Protein AF-A0A7J7CTV0-F1 (afdb_monomer)

Foldseek 3Di:
DDDPFKEFAKEWEDEPPDPDIDIWTFWDDQFFGPGIDDPDDDDDPDDFRPDDLQGMDTDPCCVVPCVLVVDDPPPPPDDPPVSVSVSVVCRVCVRVYTYPPRGTSPDHPYYHYHYPPPPDPPPPPPDDDDDDDD

Structure (mmCIF, N/CA/C/O backbone):
data_AF-A0A7J7CTV0-F1
#
_entry.id   AF-A0A7J7CTV0-F1
#
loop_
_atom_site.group_PDB
_atom_site.id
_atom_site.type_symbol
_atom_site.label_atom_id
_atom_site.label_alt_id
_atom_site.label_comp_id
_atom_site.label_asym_id
_atom_site.label_entity_id
_atom_site.label_seq_id
_atom_site.pdbx_PDB_ins_code
_atom_site.Cartn_x
_atom_site.Cartn_y
_atom_site.Cartn_z
_atom_site.occupancy
_atom_site.B_iso_or_equiv
_atom_site.auth_seq_id
_atom_site.auth_comp_id
_atom_site.auth_asym_id
_atom_site.auth_atom_id
_atom_site.pdbx_PDB_model_num
ATOM 1 N N . MET A 1 1 ? 8.125 -10.598 2.040 1.00 48.41 1 MET A N 1
ATOM 2 C CA . MET A 1 1 ? 8.805 -9.622 1.158 1.00 48.41 1 MET A CA 1
ATOM 3 C C . MET A 1 1 ? 7.735 -9.015 0.253 1.00 48.41 1 MET A C 1
ATOM 5 O O . MET A 1 1 ? 7.165 -9.754 -0.537 1.00 48.41 1 MET A O 1
ATOM 9 N N . CYS A 1 2 ? 7.337 -7.751 0.451 1.00 67.44 2 CYS A N 1
ATOM 10 C CA . CYS A 1 2 ? 6.334 -7.122 -0.426 1.00 67.44 2 CYS A CA 1
ATOM 11 C C . CYS A 1 2 ? 6.913 -6.967 -1.837 1.00 67.44 2 CYS A C 1
ATOM 13 O O . CYS A 1 2 ? 8.072 -6.604 -2.002 1.00 67.44 2 CYS A O 1
ATOM 15 N N . CYS A 1 3 ? 6.061 -7.269 -2.811 1.00 65.44 3 CYS A N 1
ATOM 16 C CA . CYS A 1 3 ? 5.861 -6.543 -4.059 1.00 65.44 3 CYS A CA 1
ATOM 17 C C . CYS A 1 3 ? 7.112 -6.279 -4.911 1.00 65.44 3 CYS A C 1
ATOM 19 O O . CYS A 1 3 ? 7.788 -5.268 -4.770 1.00 65.44 3 CYS A O 1
ATOM 21 N N . ARG A 1 4 ? 7.346 -7.156 -5.901 1.00 74.94 4 ARG A N 1
ATOM 22 C CA . ARG A 1 4 ? 8.323 -6.928 -6.987 1.00 74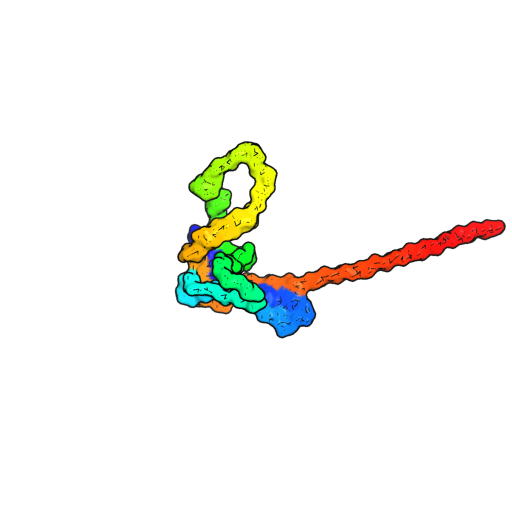.94 4 ARG A CA 1
ATOM 23 C C . ARG A 1 4 ? 8.038 -5.646 -7.800 1.00 74.94 4 ARG A C 1
ATOM 25 O O . ARG A 1 4 ? 8.943 -5.157 -8.466 1.00 74.94 4 ARG A O 1
ATOM 32 N N . GLY A 1 5 ? 6.814 -5.115 -7.717 1.00 84.69 5 GLY A N 1
ATOM 33 C CA . GLY A 1 5 ? 6.355 -3.855 -8.314 1.00 84.69 5 GLY A CA 1
ATOM 34 C C . GLY A 1 5 ? 5.564 -3.026 -7.299 1.00 84.69 5 GLY A C 1
ATOM 35 O O . GLY A 1 5 ? 6.127 -2.607 -6.292 1.00 84.69 5 GLY A O 1
ATOM 36 N N . PHE A 1 6 ? 4.263 -2.827 -7.526 1.00 89.69 6 PHE A N 1
ATOM 37 C CA . PHE A 1 6 ? 3.387 -2.099 -6.602 1.00 89.69 6 PHE A CA 1
ATOM 38 C C . PHE A 1 6 ? 2.526 -3.033 -5.741 1.00 89.69 6 PHE A C 1
ATOM 40 O O . PHE A 1 6 ? 1.996 -4.039 -6.214 1.00 89.69 6 PHE A O 1
ATOM 47 N N . GLY A 1 7 ? 2.359 -2.669 -4.472 1.00 91.94 7 GLY A N 1
ATOM 48 C CA . GLY A 1 7 ? 1.422 -3.291 -3.541 1.00 91.94 7 GLY A CA 1
ATOM 49 C C . GLY A 1 7 ? 0.460 -2.268 -2.960 1.00 91.94 7 GLY A C 1
ATOM 50 O O . GLY A 1 7 ? 0.821 -1.106 -2.806 1.00 91.94 7 GLY A O 1
ATOM 51 N N . THR A 1 8 ? -0.749 -2.687 -2.606 1.00 92.38 8 THR A N 1
ATOM 52 C CA . THR A 1 8 ? -1.777 -1.820 -2.020 1.00 92.38 8 THR A CA 1
ATOM 53 C C . THR A 1 8 ? -2.495 -2.505 -0.865 1.00 92.38 8 THR A C 1
ATOM 55 O O . THR A 1 8 ? -2.592 -3.729 -0.819 1.00 92.38 8 THR A O 1
ATOM 58 N N . TRP A 1 9 ? -2.969 -1.711 0.091 1.00 93.50 9 TRP A N 1
ATOM 59 C CA . TRP A 1 9 ? -3.628 -2.183 1.305 1.00 93.50 9 TRP A CA 1
ATOM 60 C C . TRP A 1 9 ? -4.762 -1.242 1.723 1.00 93.50 9 TRP A C 1
ATOM 62 O O . TRP A 1 9 ? -4.749 -0.051 1.381 1.00 93.50 9 TRP A O 1
ATOM 72 N N . PRO A 1 10 ? -5.732 -1.732 2.512 1.00 92.31 10 PRO A N 1
ATOM 73 C CA . PRO A 1 10 ? -6.726 -0.872 3.125 1.00 92.31 10 PRO A CA 1
ATOM 74 C C . PRO A 1 10 ? -6.124 0.103 4.139 1.00 92.31 10 PRO A C 1
ATOM 76 O O . PRO A 1 10 ? -5.265 -0.232 4.958 1.00 92.31 10 PRO A O 1
ATOM 79 N N . THR A 1 11 ? -6.650 1.322 4.118 1.00 91.88 11 THR A N 1
ATOM 80 C CA . THR A 1 11 ? -6.332 2.401 5.050 1.00 91.88 11 THR A CA 1
ATOM 81 C C . THR A 1 11 ? -7.567 2.767 5.859 1.00 91.88 11 THR A C 1
ATOM 83 O O . THR A 1 11 ? -8.671 2.874 5.317 1.00 91.88 11 THR A O 1
ATOM 86 N N . ALA A 1 12 ? -7.383 2.981 7.158 1.00 91.06 12 ALA A N 1
ATOM 87 C CA . ALA A 1 12 ? -8.435 3.465 8.041 1.00 91.06 12 ALA A CA 1
ATOM 88 C C . ALA A 1 12 ? -8.223 4.951 8.332 1.00 91.06 12 ALA A C 1
ATOM 90 O O . ALA A 1 12 ? -7.124 5.371 8.688 1.00 91.06 12 ALA A O 1
ATOM 91 N N . LEU A 1 13 ? -9.274 5.752 8.193 1.00 88.94 13 LEU A N 1
ATOM 92 C CA . LEU A 1 13 ? -9.296 7.161 8.559 1.00 88.94 13 LEU A CA 1
ATOM 93 C C . LEU A 1 13 ? -10.148 7.346 9.813 1.00 88.94 13 LEU A C 1
ATOM 95 O O . LEU A 1 13 ? -11.335 7.011 9.826 1.00 88.94 13 LEU A O 1
ATOM 99 N N . VAL A 1 14 ? -9.536 7.928 10.837 1.00 88.88 14 VAL A N 1
ATOM 100 C CA . VAL A 1 14 ? -10.159 8.282 12.112 1.00 88.88 14 VAL A CA 1
ATOM 101 C C . VAL A 1 14 ? -10.103 9.797 12.259 1.00 88.88 14 VAL A C 1
ATOM 103 O O . VAL A 1 14 ? -9.088 10.419 11.952 1.00 88.88 14 VAL A O 1
ATOM 106 N N . SER A 1 15 ? -11.188 10.418 12.712 1.00 84.31 15 SER A N 1
ATOM 107 C CA . SER A 1 15 ? -11.209 11.852 13.020 1.00 84.31 15 SER A CA 1
ATOM 108 C C . SER A 1 15 ? -11.465 12.050 14.502 1.00 84.31 15 SER A C 1
ATOM 110 O O . SER A 1 15 ? -12.427 11.494 15.035 1.00 84.31 15 SER A O 1
ATOM 112 N N . ALA A 1 16 ? -10.650 12.878 15.155 1.00 72.19 16 ALA A N 1
ATOM 113 C CA . ALA A 1 16 ? -10.967 13.325 16.503 1.00 72.19 16 ALA A CA 1
ATOM 114 C C . ALA A 1 16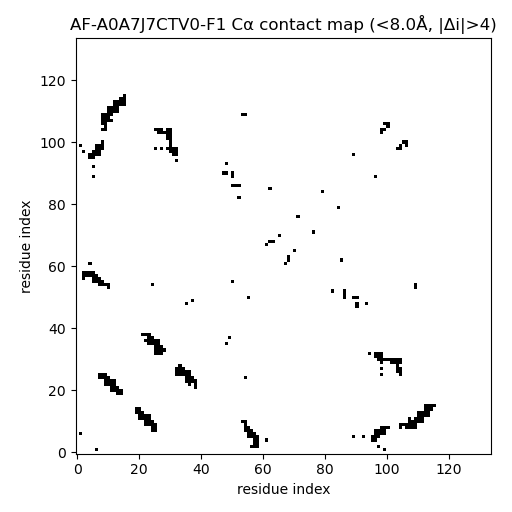 ? -12.342 14.017 16.477 1.00 72.19 16 ALA A C 1
ATOM 116 O O . ALA A 1 16 ? -12.674 14.723 15.523 1.00 72.19 16 ALA A O 1
ATOM 117 N N . ASN A 1 17 ? -13.167 13.748 17.486 1.00 73.81 17 ASN A N 1
ATOM 118 C CA . ASN A 1 17 ? -14.562 14.199 17.622 1.00 73.81 17 ASN A CA 1
ATOM 119 C C . ASN A 1 17 ? -15.611 13.421 16.810 1.00 73.81 17 ASN A C 1
ATOM 121 O O . ASN A 1 17 ? -16.804 13.655 16.990 1.00 73.81 17 ASN A O 1
ATOM 125 N N . LYS A 1 18 ? -15.221 12.462 15.960 1.00 72.75 18 LYS A N 1
ATOM 126 C CA . LYS A 1 18 ? -16.174 11.574 15.276 1.00 72.75 18 LYS A CA 1
ATOM 127 C C . LYS A 1 18 ? -15.993 10.145 15.785 1.00 72.75 18 LYS A C 1
ATOM 129 O O . LYS A 1 18 ? -14.940 9.552 15.592 1.00 72.75 18 LYS A O 1
ATOM 134 N N . LYS A 1 19 ? -17.040 9.544 16.366 1.00 79.50 19 LYS A N 1
ATOM 135 C CA . LYS A 1 19 ? -17.091 8.100 16.692 1.00 79.50 19 LYS A CA 1
ATOM 136 C C . LYS A 1 19 ? -17.284 7.250 15.421 1.00 79.50 19 LYS A C 1
ATOM 138 O O . LYS A 1 19 ? -18.192 6.431 15.342 1.00 79.50 19 LYS A O 1
ATOM 143 N N . LYS A 1 20 ? -16.496 7.517 14.375 1.00 83.94 20 LYS A N 1
ATOM 144 C CA . LYS A 1 20 ? -16.625 6.904 13.049 1.00 83.94 20 LYS A CA 1
ATOM 145 C C . LYS A 1 20 ? -15.247 6.627 12.463 1.00 83.94 20 LYS A C 1
ATOM 147 O O . LYS A 1 20 ? -14.418 7.530 12.385 1.00 83.94 20 LYS A O 1
ATOM 152 N N . VAL A 1 21 ? -15.061 5.403 11.978 1.00 86.81 21 VAL A N 1
ATOM 153 C CA . VAL A 1 21 ? -13.907 4.993 11.173 1.00 86.81 21 VAL A CA 1
ATOM 154 C C . VAL A 1 21 ? -14.358 4.869 9.722 1.00 86.81 21 VAL A C 1
ATOM 156 O O . VAL A 1 21 ? -15.413 4.301 9.442 1.00 86.81 21 VAL A O 1
ATOM 159 N N . ILE A 1 22 ? -13.589 5.434 8.794 1.00 87.31 22 ILE A N 1
ATOM 160 C CA . ILE A 1 22 ? -13.811 5.266 7.354 1.00 87.31 22 ILE A CA 1
ATOM 161 C C . ILE A 1 22 ? -12.686 4.395 6.818 1.00 87.31 22 ILE A C 1
ATOM 163 O O . ILE A 1 22 ? -11.529 4.804 6.851 1.00 87.31 22 ILE A O 1
ATOM 167 N N . ILE A 1 23 ? -13.025 3.219 6.304 1.00 88.06 23 ILE A N 1
ATOM 168 C CA . ILE A 1 23 ? -12.068 2.332 5.643 1.00 88.06 23 ILE A CA 1
ATOM 169 C C . ILE A 1 23 ? -12.118 2.615 4.141 1.00 88.06 23 ILE A C 1
ATOM 171 O O . ILE A 1 23 ? -13.195 2.788 3.571 1.00 88.06 23 ILE A O 1
ATOM 175 N N . LYS A 1 24 ? -10.951 2.715 3.509 1.00 89.00 24 LYS A N 1
ATOM 176 C CA . LYS A 1 24 ? -10.792 2.803 2.053 1.00 89.00 24 LYS A CA 1
ATOM 177 C C . LYS A 1 24 ? -9.694 1.853 1.630 1.00 89.00 24 LYS A C 1
ATOM 179 O O . LYS A 1 24 ? -8.641 1.845 2.265 1.00 89.00 24 LYS A O 1
ATOM 184 N N . GLY A 1 25 ? -9.895 1.101 0.561 1.00 89.81 25 GLY A N 1
ATOM 185 C CA . GLY A 1 25 ? -8.899 0.116 0.161 1.00 89.81 25 GLY A CA 1
ATOM 186 C C . GLY A 1 25 ? -9.303 -0.729 -1.032 1.00 89.81 25 GLY A C 1
ATOM 187 O O . GLY A 1 25 ? -10.428 -0.590 -1.516 1.00 89.81 25 GLY A O 1
ATOM 188 N N . PRO A 1 26 ? -8.387 -1.587 -1.495 1.00 91.75 26 PRO A N 1
ATOM 189 C CA . PRO A 1 26 ? -8.660 -2.553 -2.545 1.00 91.75 26 PRO A CA 1
ATOM 190 C C . PRO A 1 26 ? -9.637 -3.631 -2.051 1.00 91.75 26 PRO A C 1
ATOM 192 O O . PRO A 1 26 ? -9.686 -3.953 -0.865 1.00 91.75 26 PRO A O 1
ATOM 195 N N . VAL A 1 27 ? -10.396 -4.194 -2.982 1.00 90.25 27 VAL A N 1
ATOM 196 C CA . VAL A 1 27 ? -11.119 -5.460 -2.833 1.00 90.25 27 VAL A CA 1
ATOM 197 C C . VAL A 1 27 ? -10.321 -6.491 -3.612 1.00 90.25 27 VAL A C 1
ATOM 199 O O . VAL A 1 27 ? -9.963 -6.227 -4.763 1.00 90.25 27 VAL A O 1
ATOM 202 N N . CYS A 1 28 ? -10.009 -7.623 -2.988 1.00 91.31 28 CYS A N 1
ATOM 203 C CA . CYS A 1 28 ? -9.069 -8.588 -3.541 1.00 91.31 28 CYS A CA 1
ATOM 204 C C . CYS A 1 28 ? -9.670 -9.991 -3.618 1.00 91.31 28 CYS A C 1
ATOM 206 O O . CYS A 1 28 ? -10.372 -10.411 -2.703 1.00 91.31 28 CYS A O 1
ATOM 208 N N . ASP A 1 29 ? -9.356 -10.704 -4.698 1.00 91.06 29 ASP A N 1
ATOM 209 C CA . ASP A 1 29 ? -9.407 -12.164 -4.738 1.00 91.06 29 ASP A CA 1
ATOM 210 C C . ASP A 1 29 ? -7.978 -12.671 -4.513 1.00 91.06 29 ASP A C 1
ATOM 212 O O . ASP A 1 29 ? -7.080 -12.461 -5.340 1.00 91.06 29 ASP A O 1
ATOM 216 N N . SER A 1 30 ? -7.726 -13.238 -3.331 1.00 89.38 30 SER A N 1
ATOM 217 C CA . SER A 1 30 ? -6.375 -13.495 -2.826 1.00 89.38 30 SER A CA 1
ATOM 218 C C . SER A 1 30 ? -5.515 -12.212 -2.851 1.00 89.38 30 SER A C 1
ATOM 220 O O . SER A 1 30 ? -5.773 -11.257 -2.118 1.00 89.38 30 SER A O 1
ATOM 222 N N . SER A 1 31 ? -4.523 -12.130 -3.747 1.00 89.19 31 SER A N 1
ATOM 223 C CA . SER A 1 31 ? -3.681 -10.938 -3.944 1.00 89.19 31 SER A CA 1
ATOM 224 C C . SER A 1 31 ? -4.030 -10.126 -5.198 1.00 89.19 31 SER A C 1
ATOM 226 O O . SER A 1 31 ? -3.383 -9.111 -5.467 1.00 89.19 31 SER A O 1
ATOM 228 N N . GLN A 1 32 ? -5.002 -10.558 -6.005 1.00 90.69 32 GLN A N 1
ATOM 229 C CA . GLN A 1 32 ? -5.436 -9.825 -7.191 1.00 90.69 32 GLN A CA 1
ATOM 230 C C . GLN A 1 32 ? -6.441 -8.747 -6.793 1.00 90.69 32 GLN A C 1
ATOM 232 O O . GLN A 1 32 ? -7.471 -9.054 -6.208 1.00 90.69 32 GLN A O 1
ATOM 237 N N . VAL A 1 33 ? -6.161 -7.489 -7.136 1.00 90.12 33 VAL A N 1
ATOM 238 C CA . VAL A 1 33 ? -7.106 -6.388 -6.924 1.00 90.12 33 VAL A CA 1
ATOM 239 C C . VAL A 1 33 ? -8.220 -6.481 -7.969 1.00 90.12 33 VAL A C 1
ATOM 241 O O . VAL A 1 33 ? -7.952 -6.403 -9.166 1.00 90.12 33 VAL A O 1
ATOM 244 N N . ILE A 1 34 ? -9.459 -6.653 -7.509 1.00 90.44 34 ILE A N 1
ATOM 245 C CA . ILE A 1 34 ? -10.668 -6.774 -8.343 1.00 90.44 34 ILE A CA 1
ATOM 246 C C . ILE A 1 34 ? -11.593 -5.553 -8.231 1.00 90.44 34 ILE A C 1
ATOM 248 O O . ILE A 1 34 ? -12.574 -5.440 -8.961 1.00 90.44 34 ILE A O 1
ATOM 252 N N . GLY A 1 35 ? -11.301 -4.627 -7.316 1.00 88.75 35 GLY A N 1
ATOM 253 C CA . GLY A 1 35 ? -12.086 -3.412 -7.126 1.00 88.75 35 GLY A CA 1
ATOM 254 C C . GLY A 1 35 ? -11.598 -2.571 -5.954 1.00 88.75 35 GLY A C 1
ATOM 255 O O . GLY A 1 35 ? -10.538 -2.830 -5.387 1.00 88.75 35 GLY A O 1
ATOM 256 N N . TRP A 1 36 ? -12.389 -1.566 -5.569 1.00 88.12 36 TRP A N 1
ATOM 257 C CA . TRP A 1 36 ? -12.045 -0.628 -4.498 1.00 88.12 36 TRP A CA 1
ATOM 258 C C . TRP A 1 36 ? -13.257 -0.285 -3.632 1.00 88.12 36 TRP A C 1
ATOM 260 O O . TRP A 1 36 ? -14.308 0.109 -4.136 1.00 88.12 36 TRP A O 1
ATOM 270 N N . HIS A 1 37 ? -13.095 -0.351 -2.312 1.00 85.88 37 HIS A N 1
ATOM 271 C CA . HIS A 1 37 ? -14.057 0.212 -1.375 1.00 85.88 37 HIS A CA 1
ATOM 272 C C . HIS A 1 37 ? -13.809 1.719 -1.228 1.00 85.88 37 HIS A C 1
ATOM 274 O O . HIS A 1 37 ? -12.861 2.160 -0.568 1.00 85.88 37 HIS A O 1
ATOM 280 N N . ILE A 1 38 ? -14.669 2.525 -1.850 1.00 74.25 38 ILE A N 1
ATOM 281 C CA . ILE A 1 38 ? -14.615 3.988 -1.806 1.00 74.25 38 ILE A CA 1
ATOM 282 C C . ILE A 1 38 ? -15.683 4.458 -0.810 1.00 74.25 38 ILE A C 1
ATOM 284 O O . ILE A 1 38 ? -16.871 4.465 -1.117 1.00 74.25 38 ILE A O 1
ATOM 288 N N . GLY A 1 39 ? -15.290 4.821 0.417 1.00 64.62 39 GLY A N 1
ATOM 289 C CA . GLY A 1 39 ? -16.241 5.384 1.388 1.00 64.62 39 GLY A CA 1
ATOM 290 C C . GLY A 1 39 ? -16.948 6.630 0.828 1.00 64.62 39 GLY A C 1
ATOM 291 O O . GLY A 1 39 ? -16.329 7.352 0.055 1.00 64.62 39 GLY A O 1
ATOM 292 N N . LYS A 1 40 ? -18.208 6.897 1.228 1.00 54.38 40 LYS A N 1
ATOM 293 C CA . LYS A 1 40 ? -19.042 8.020 0.733 1.00 54.38 40 LYS A CA 1
ATOM 294 C C . LYS A 1 40 ? -18.261 9.343 0.670 1.00 54.38 40 LYS A C 1
ATOM 296 O O . LYS A 1 40 ? -18.103 10.026 1.681 1.00 54.38 40 LYS A O 1
ATOM 301 N N . ILE A 1 41 ? -17.808 9.702 -0.523 1.00 48.31 41 ILE A N 1
ATOM 302 C CA . ILE A 1 41 ? -17.445 11.057 -0.924 1.00 48.31 41 ILE A CA 1
ATOM 303 C C . ILE A 1 41 ? -18.255 11.301 -2.189 1.00 48.31 41 ILE A C 1
ATOM 305 O O . ILE A 1 41 ? -18.353 10.418 -3.035 1.00 48.31 41 ILE A O 1
ATOM 309 N N . ASN A 1 42 ? -18.909 12.450 -2.217 1.00 41.00 42 ASN A N 1
ATOM 310 C CA . ASN A 1 42 ? -19.910 12.882 -3.181 1.00 41.00 42 ASN A CA 1
ATOM 311 C C . ASN A 1 42 ? -19.631 12.420 -4.620 1.00 41.00 42 ASN A C 1
ATOM 313 O O . ASN A 1 42 ? -18.512 12.550 -5.106 1.00 41.00 42 ASN A O 1
ATOM 317 N N . ASN A 1 43 ? -20.684 11.895 -5.250 1.00 43.16 43 ASN A N 1
ATOM 318 C CA . ASN A 1 43 ? -20.804 11.480 -6.647 1.00 43.16 43 ASN A CA 1
ATOM 319 C C . ASN A 1 43 ? -19.845 12.193 -7.614 1.00 43.16 43 ASN A C 1
ATOM 321 O O . ASN A 1 43 ? -20.174 13.245 -8.154 1.00 43.16 43 ASN A O 1
ATOM 325 N N . GLU A 1 44 ? -18.720 11.557 -7.919 1.00 41.12 44 GLU A N 1
ATOM 326 C CA . GLU A 1 44 ? -18.019 11.772 -9.182 1.00 41.12 44 GLU A CA 1
ATOM 327 C C . GLU A 1 44 ? -17.773 10.412 -9.828 1.00 41.12 44 GLU A C 1
ATOM 329 O O . GLU A 1 44 ? -16.743 9.757 -9.669 1.00 41.12 44 GLU A O 1
ATOM 334 N N . THR A 1 45 ? -18.812 9.974 -10.527 1.00 42.47 45 THR A N 1
ATOM 335 C CA . THR A 1 45 ? -18.828 8.863 -11.466 1.00 42.47 45 THR A CA 1
ATOM 336 C C . THR A 1 45 ? -17.645 8.995 -12.437 1.00 42.47 45 THR A C 1
ATOM 338 O O . THR A 1 45 ? -17.566 9.965 -13.186 1.00 42.47 45 THR A O 1
ATOM 341 N N . GLY A 1 46 ? -16.718 8.031 -12.427 1.00 46.81 46 GLY A N 1
ATOM 342 C CA . GLY A 1 46 ? -15.748 7.834 -1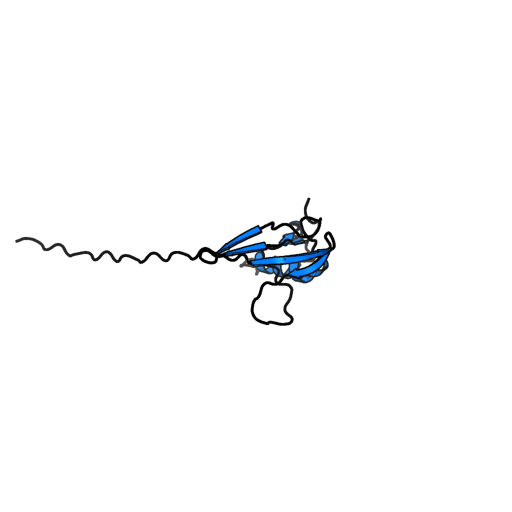3.516 1.00 46.81 46 GLY A CA 1
ATOM 343 C C . GLY A 1 46 ? -14.299 8.296 -13.307 1.00 46.81 46 GLY A C 1
ATOM 344 O O . GLY A 1 46 ? -13.528 8.254 -14.264 1.00 46.81 46 GLY A O 1
ATOM 345 N N . ARG A 1 47 ? -13.867 8.715 -12.109 1.00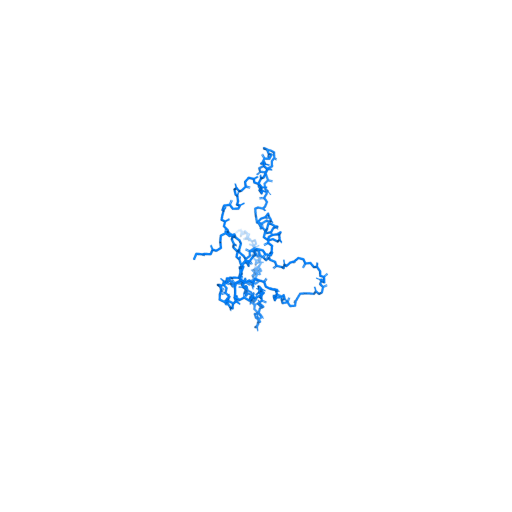 53.94 47 ARG A N 1
ATOM 346 C CA . ARG A 1 47 ? -12.449 9.060 -11.874 1.00 53.94 47 ARG A CA 1
ATOM 347 C C . ARG A 1 47 ? -11.657 7.873 -11.310 1.00 53.94 47 ARG A C 1
ATOM 349 O O . ARG A 1 47 ? -12.121 7.209 -10.391 1.00 53.94 47 ARG A O 1
ATOM 356 N N . LYS A 1 48 ? -10.476 7.654 -11.912 1.00 55.41 48 LYS A N 1
ATOM 357 C CA . LYS A 1 48 ? -9.324 6.807 -11.523 1.00 55.41 48 LYS A CA 1
ATOM 358 C C . LYS A 1 48 ? -9.335 6.374 -10.045 1.00 55.41 48 LYS A C 1
ATOM 360 O O . LYS A 1 48 ? -9.684 7.201 -9.197 1.00 55.41 48 LYS A O 1
ATOM 365 N N . PRO A 1 49 ? -8.894 5.145 -9.715 1.00 57.47 49 PRO A N 1
ATOM 366 C CA . PRO A 1 49 ? -8.926 4.629 -8.348 1.00 57.47 49 PRO A CA 1
ATOM 367 C C . PRO A 1 49 ? -8.343 5.658 -7.371 1.00 57.47 49 PRO A C 1
ATOM 369 O O . PRO A 1 49 ? -7.322 6.292 -7.668 1.00 57.47 49 PRO A O 1
ATOM 372 N N . PRO A 1 50 ? -8.965 5.865 -6.199 1.00 65.44 50 PRO A N 1
ATOM 373 C CA . PRO A 1 50 ? -8.509 6.851 -5.232 1.00 65.44 50 PRO A CA 1
ATOM 374 C C . PRO A 1 50 ? -7.282 6.326 -4.470 1.00 65.44 50 PRO A C 1
ATOM 376 O O . PRO A 1 50 ? -7.307 6.182 -3.248 1.00 65.44 50 PRO A O 1
ATOM 379 N N . ILE A 1 51 ? -6.197 6.039 -5.192 1.00 74.00 51 ILE A N 1
ATOM 380 C CA . ILE A 1 51 ? -4.920 5.612 -4.633 1.00 74.00 51 ILE A CA 1
ATOM 381 C C . ILE A 1 51 ? -4.326 6.818 -3.906 1.00 74.00 51 ILE A C 1
ATOM 383 O O . ILE A 1 51 ? -3.898 7.809 -4.503 1.00 74.00 51 ILE A O 1
ATOM 387 N N . HIS A 1 52 ? -4.348 6.769 -2.580 1.00 84.31 52 HIS A N 1
ATOM 388 C CA . HIS A 1 52 ? -3.689 7.756 -1.742 1.00 84.31 52 HIS A CA 1
ATOM 389 C C . HIS A 1 52 ? -2.215 7.367 -1.580 1.00 84.31 52 HIS A C 1
ATOM 391 O O . HIS A 1 52 ? -1.906 6.189 -1.492 1.00 84.31 52 HIS A O 1
ATOM 397 N N . VAL A 1 53 ? -1.302 8.329 -1.402 1.00 85.00 53 VAL A N 1
ATOM 398 C CA . VAL A 1 53 ? 0.128 8.059 -1.096 1.00 85.00 53 VAL A CA 1
ATOM 399 C C . VAL A 1 53 ? 0.343 7.114 0.101 1.00 85.00 53 VAL A C 1
ATOM 401 O O . VAL A 1 53 ? 1.388 6.504 0.250 1.00 85.00 53 VAL A O 1
ATOM 404 N N . SER A 1 54 ? -0.668 6.964 0.956 1.00 88.06 54 SER A N 1
ATOM 405 C CA . SER A 1 54 ? -0.618 6.119 2.156 1.00 88.06 54 SER A CA 1
ATOM 406 C C . SER A 1 54 ? -1.260 4.740 1.967 1.00 88.06 54 SER A C 1
ATOM 408 O O . SER A 1 54 ? -1.329 3.980 2.928 1.00 88.06 54 SER A O 1
ATOM 410 N N . SER A 1 55 ? -1.800 4.446 0.782 1.00 88.88 55 SER A N 1
ATOM 411 C CA . SER A 1 55 ? -2.526 3.203 0.487 1.00 88.88 55 SER A CA 1
ATOM 412 C C . SER A 1 55 ? -1.768 2.273 -0.456 1.00 88.88 55 SER A C 1
ATOM 414 O O . SER A 1 55 ? -2.349 1.308 -0.952 1.00 88.88 55 SER A O 1
ATOM 416 N N . PHE A 1 56 ? -0.502 2.565 -0.749 1.00 90.69 56 PHE A N 1
ATOM 417 C CA . PHE A 1 56 ? 0.334 1.708 -1.574 1.00 90.69 56 PHE A CA 1
ATOM 418 C C . PHE A 1 56 ? 1.809 1.812 -1.191 1.00 90.69 56 PHE A C 1
ATOM 420 O O . PHE A 1 56 ? 2.246 2.767 -0.551 1.00 90.69 56 PHE A O 1
ATOM 427 N N . GLY A 1 57 ? 2.565 0.807 -1.611 1.00 90.38 57 GLY A N 1
ATOM 428 C CA . GLY A 1 57 ? 4.015 0.734 -1.534 1.00 90.38 57 GLY A CA 1
ATOM 429 C C . GLY A 1 57 ? 4.560 0.202 -2.850 1.00 90.38 57 GLY A C 1
ATOM 430 O O . GLY A 1 57 ? 3.825 -0.385 -3.646 1.00 90.38 57 GLY A O 1
ATOM 431 N N . PHE A 1 58 ? 5.839 0.433 -3.108 1.00 88.75 58 PHE A N 1
ATOM 432 C CA . PHE A 1 58 ? 6.432 0.118 -4.399 1.00 88.75 58 PHE A CA 1
ATOM 433 C C . PHE A 1 58 ? 7.905 -0.267 -4.256 1.00 88.75 58 PHE A C 1
ATOM 435 O O . PHE A 1 58 ? 8.567 0.115 -3.289 1.00 88.75 58 PHE A O 1
ATOM 442 N N . ASN A 1 59 ? 8.410 -1.032 -5.221 1.00 87.19 59 ASN A N 1
ATOM 443 C CA . ASN A 1 59 ? 9.830 -1.345 -5.329 1.00 87.19 59 ASN A CA 1
ATOM 444 C C . ASN A 1 59 ? 10.628 -0.069 -5.644 1.00 87.19 59 ASN A C 1
ATOM 446 O O . ASN A 1 59 ? 10.379 0.585 -6.656 1.00 87.19 59 ASN A O 1
ATOM 450 N N . SER A 1 60 ? 11.599 0.279 -4.798 1.00 85.31 60 SER A N 1
ATOM 451 C CA . SER A 1 60 ? 12.365 1.525 -4.913 1.00 85.31 60 SER A CA 1
ATOM 452 C C . SER A 1 60 ? 13.136 1.661 -6.228 1.00 85.31 60 SER A C 1
ATOM 454 O O . SER A 1 60 ? 13.420 2.788 -6.629 1.00 85.31 60 SER A O 1
ATOM 456 N N . SER A 1 61 ? 13.413 0.561 -6.943 1.00 83.44 61 SER A N 1
ATOM 457 C CA . SER A 1 61 ? 14.024 0.602 -8.279 1.00 83.44 61 SER A CA 1
ATOM 458 C C . SER A 1 61 ? 13.212 1.422 -9.290 1.00 83.44 61 SER A C 1
ATOM 460 O O . SER A 1 61 ? 13.786 1.967 -10.225 1.00 83.44 61 SER A O 1
ATOM 462 N N . ILE A 1 62 ? 11.897 1.576 -9.084 1.00 80.31 62 ILE A N 1
ATOM 463 C CA . ILE A 1 62 ? 11.005 2.397 -9.924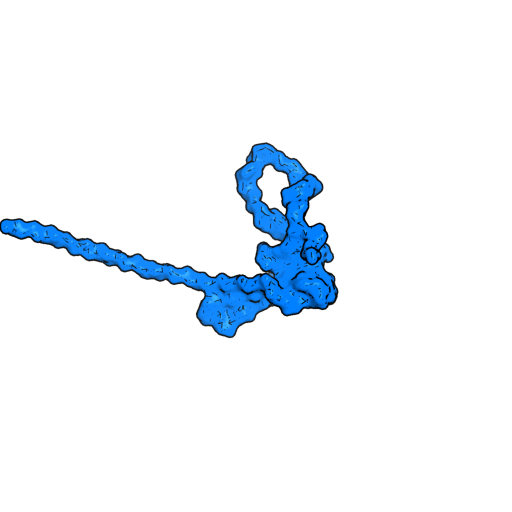 1.00 80.31 62 ILE A CA 1
ATOM 464 C C . ILE A 1 62 ? 11.410 3.879 -9.913 1.00 80.31 62 ILE A C 1
ATOM 466 O O . ILE A 1 62 ? 11.146 4.589 -10.880 1.00 80.31 62 ILE A O 1
ATOM 470 N N . LEU A 1 63 ? 12.079 4.358 -8.858 1.00 80.19 63 LEU A N 1
ATOM 471 C CA . LEU A 1 63 ? 12.610 5.727 -8.793 1.00 80.19 63 LEU A CA 1
ATOM 472 C C . LEU A 1 63 ? 13.865 5.937 -9.649 1.00 80.19 63 LEU A C 1
ATOM 474 O O . LEU A 1 63 ? 14.370 7.050 -9.715 1.00 80.19 63 LEU A O 1
ATOM 478 N N . TRP A 1 64 ? 14.389 4.889 -10.274 1.00 77.69 64 TRP A N 1
ATOM 479 C CA . TRP A 1 64 ? 15.632 4.963 -11.038 1.00 77.69 64 TRP A CA 1
ATOM 480 C C . TRP A 1 64 ? 15.524 4.259 -12.393 1.00 77.69 64 TRP A C 1
ATOM 482 O O . TRP A 1 64 ? 16.530 4.101 -13.077 1.00 77.69 64 TRP A O 1
ATOM 492 N N . ASP A 1 65 ? 14.324 3.815 -12.774 1.00 76.50 65 ASP A N 1
ATOM 493 C CA . ASP A 1 65 ? 14.072 3.119 -14.034 1.00 76.50 65 ASP A CA 1
ATOM 494 C C . ASP A 1 65 ? 14.199 4.105 -15.211 1.00 76.50 65 ASP A C 1
ATOM 496 O O . ASP A 1 65 ? 13.341 4.978 -15.348 1.00 76.50 65 ASP A O 1
ATOM 500 N N . PRO A 1 66 ? 15.230 4.002 -16.068 1.00 73.06 66 PRO A N 1
ATOM 501 C CA . PRO A 1 66 ? 15.473 4.965 -17.140 1.00 73.06 66 PRO A CA 1
ATOM 502 C C . PRO A 1 66 ? 14.345 5.019 -18.179 1.00 73.06 66 PRO A C 1
ATOM 504 O O . PRO A 1 66 ? 14.172 6.062 -18.802 1.00 73.06 66 PRO A O 1
ATOM 507 N N . GLU A 1 67 ? 13.551 3.954 -18.337 1.00 76.06 67 GLU A N 1
ATOM 508 C CA . GLU A 1 67 ? 12.369 3.939 -19.215 1.00 76.06 67 GLU A CA 1
ATOM 509 C C . GLU A 1 67 ? 11.231 4.801 -18.638 1.00 76.06 67 GLU A C 1
ATOM 511 O O . GLU A 1 67 ? 10.469 5.418 -19.379 1.00 76.06 67 GLU A O 1
ATOM 516 N N . ARG A 1 68 ? 11.140 4.901 -17.304 1.00 70.62 68 ARG A N 1
ATOM 517 C CA . ARG A 1 68 ? 10.160 5.744 -16.588 1.00 70.62 68 ARG A CA 1
ATOM 518 C C . ARG A 1 68 ? 10.693 7.141 -16.257 1.00 70.62 68 ARG A C 1
ATOM 520 O O . ARG A 1 68 ? 9.910 8.074 -16.119 1.00 70.62 68 ARG A O 1
ATOM 527 N N . TRP A 1 69 ? 12.012 7.281 -16.124 1.00 67.06 69 TRP A N 1
ATOM 528 C CA . TRP A 1 69 ? 12.739 8.511 -15.777 1.00 67.06 69 TRP A CA 1
ATOM 529 C C . TRP A 1 69 ? 13.375 9.207 -16.982 1.00 67.06 69 TRP A C 1
ATOM 531 O O . TRP A 1 69 ? 14.145 10.148 -16.790 1.00 67.06 69 TRP A O 1
ATOM 541 N N . GLY A 1 70 ? 13.087 8.732 -18.201 1.00 55.12 70 GLY A N 1
ATOM 542 C CA . GLY A 1 70 ? 13.700 9.126 -19.470 1.00 55.12 70 GLY A CA 1
ATOM 543 C C . GLY A 1 70 ? 14.145 10.588 -19.540 1.00 55.12 70 GLY A C 1
ATOM 544 O O . GLY A 1 70 ? 13.376 11.463 -19.920 1.00 55.12 70 GLY A O 1
ATOM 545 N N . ARG A 1 71 ? 15.432 10.794 -19.217 1.00 52.66 71 ARG A N 1
ATOM 546 C CA . ARG A 1 71 ? 16.224 12.038 -19.182 1.00 52.66 71 ARG A CA 1
ATOM 547 C C . ARG A 1 71 ? 15.768 13.111 -18.172 1.00 52.66 71 ARG A C 1
ATOM 549 O O . ARG A 1 71 ? 14.838 13.865 -18.453 1.00 52.66 71 ARG A O 1
ATOM 556 N N . PRO A 1 72 ? 16.539 13.349 -17.091 1.00 49.16 72 PRO A N 1
ATOM 557 C CA . PRO A 1 72 ? 16.468 14.622 -16.393 1.00 49.16 72 PRO A CA 1
ATOM 558 C C . PRO A 1 72 ? 17.047 15.694 -17.322 1.00 49.16 72 PRO A C 1
ATOM 560 O O . PRO A 1 72 ? 18.257 15.755 -17.540 1.00 49.16 72 PRO A O 1
ATOM 563 N N . SER A 1 73 ? 16.201 16.546 -17.908 1.00 42.75 73 SER A N 1
ATOM 564 C CA . SER A 1 73 ? 16.696 17.803 -18.471 1.00 42.75 73 SER A CA 1
ATOM 565 C C . SER A 1 73 ? 17.410 18.549 -17.344 1.00 42.75 73 SER A C 1
ATOM 567 O O . SER A 1 73 ? 16.816 18.752 -16.281 1.00 42.75 73 SER A O 1
ATOM 569 N N . SER A 1 74 ? 18.662 18.958 -17.558 1.00 48.09 74 SER A N 1
ATOM 570 C CA . SER A 1 74 ? 19.489 19.655 -16.558 1.00 48.09 74 SER A CA 1
ATOM 571 C C . SER A 1 74 ? 18.845 20.935 -15.994 1.00 48.09 74 SER A C 1
ATOM 573 O O . SER A 1 74 ? 19.310 21.458 -14.987 1.00 48.09 74 SER A O 1
ATOM 575 N N . SER A 1 75 ? 17.747 21.407 -16.591 1.00 43.03 75 SER A N 1
ATOM 576 C CA . SER A 1 75 ? 16.942 22.559 -16.182 1.00 43.03 75 SER A CA 1
ATOM 577 C C . SER A 1 75 ? 15.765 22.260 -15.234 1.00 43.03 75 SER A C 1
ATOM 579 O O . SER A 1 75 ? 15.109 23.203 -14.802 1.00 43.03 75 SER A O 1
ATOM 581 N N . GLN A 1 76 ? 15.475 20.999 -14.879 1.00 45.44 76 GLN A N 1
ATOM 582 C CA . GLN A 1 76 ? 14.337 20.636 -14.006 1.00 45.44 76 GLN A CA 1
ATOM 583 C C . GLN A 1 76 ? 14.750 19.978 -12.679 1.00 45.44 76 GLN A C 1
ATOM 585 O O . GLN A 1 76 ? 14.013 19.178 -12.108 1.00 45.44 76 GLN A O 1
ATOM 590 N N . GLN A 1 77 ? 15.908 20.351 -12.129 1.00 45.44 77 GLN A N 1
ATOM 591 C CA . GLN A 1 77 ? 16.237 20.012 -10.735 1.00 45.44 77 GLN A CA 1
ATOM 592 C C . GLN A 1 77 ? 15.320 20.720 -9.713 1.00 45.44 77 GLN A C 1
ATOM 594 O O . GLN A 1 77 ? 15.319 20.386 -8.530 1.00 45.44 77 GLN A O 1
ATOM 599 N N . THR A 1 78 ? 14.490 21.667 -10.149 1.00 45.41 78 THR A N 1
ATOM 600 C CA . THR A 1 78 ? 13.567 22.423 -9.303 1.00 45.41 78 THR A CA 1
ATOM 601 C C . THR A 1 78 ? 12.206 21.726 -9.179 1.00 45.41 78 THR A C 1
ATOM 603 O O . THR A 1 78 ? 11.247 22.005 -9.892 1.00 45.41 78 THR A O 1
ATOM 606 N N . SER A 1 79 ? 12.103 20.849 -8.177 1.00 49.47 79 SER A N 1
ATOM 607 C CA . SER A 1 79 ? 10.848 20.395 -7.548 1.00 49.47 79 SER A CA 1
ATOM 608 C C . SER A 1 79 ? 9.909 19.491 -8.363 1.00 49.47 79 SER A C 1
ATOM 610 O O . SER A 1 79 ? 8.687 19.639 -8.294 1.00 49.47 79 SER A O 1
ATOM 612 N N . GLN A 1 80 ? 10.428 18.463 -9.047 1.00 58.81 80 GLN A N 1
ATOM 613 C CA . GLN A 1 80 ? 9.583 17.290 -9.306 1.00 58.81 80 GLN A CA 1
ATOM 614 C C . GLN A 1 80 ? 9.045 16.799 -7.956 1.00 58.81 80 GLN A C 1
ATOM 616 O O . GLN A 1 80 ? 9.787 16.301 -7.111 1.00 58.81 80 GLN A O 1
ATOM 621 N N . ASN A 1 81 ? 7.749 16.998 -7.716 1.00 75.00 81 ASN A N 1
ATOM 622 C CA . ASN A 1 81 ? 7.082 16.461 -6.544 1.00 75.00 81 ASN A CA 1
ATOM 623 C C . ASN A 1 81 ? 7.072 14.935 -6.703 1.00 75.00 81 ASN A C 1
ATOM 625 O O . ASN A 1 81 ? 6.177 14.374 -7.333 1.00 75.00 81 ASN A O 1
ATOM 629 N N . SER A 1 82 ? 8.104 14.276 -6.175 1.00 75.69 82 SER A N 1
ATOM 630 C CA . SER A 1 82 ? 8.328 12.831 -6.287 1.00 75.69 82 SER A CA 1
ATOM 631 C C . SER A 1 82 ? 7.117 12.027 -5.812 1.00 75.69 82 SER A C 1
ATOM 633 O O . SER A 1 82 ? 6.798 10.988 -6.382 1.00 75.69 82 SER A O 1
ATOM 635 N N . ILE A 1 83 ? 6.365 12.557 -4.842 1.00 79.25 83 ILE A N 1
ATOM 636 C CA . ILE A 1 83 ? 5.106 11.972 -4.367 1.00 79.25 83 ILE A CA 1
ATOM 637 C C . ILE A 1 83 ? 4.028 12.005 -5.457 1.00 79.25 83 ILE A C 1
ATOM 639 O O . ILE A 1 83 ? 3.309 11.021 -5.636 1.00 79.25 83 ILE A O 1
ATOM 643 N N . LYS A 1 84 ? 3.895 13.121 -6.184 1.00 79.69 84 LYS A N 1
ATOM 644 C CA . LYS A 1 84 ? 2.941 13.245 -7.296 1.00 79.69 84 LYS A CA 1
ATOM 645 C C . LYS A 1 84 ? 3.277 12.254 -8.411 1.00 79.69 84 LYS A C 1
ATOM 647 O O . LYS A 1 84 ? 2.380 11.552 -8.862 1.00 79.69 84 LYS A O 1
ATOM 652 N N . PHE A 1 85 ? 4.552 12.158 -8.779 1.00 79.62 85 PHE A N 1
ATOM 653 C CA . PHE A 1 85 ? 5.016 11.239 -9.818 1.00 79.62 85 PHE A CA 1
ATOM 654 C C . PHE A 1 85 ? 4.723 9.782 -9.459 1.00 79.62 85 PHE A C 1
ATOM 656 O O . PHE A 1 85 ? 4.007 9.097 -10.179 1.00 79.62 85 PHE A O 1
ATOM 663 N N . VAL A 1 86 ? 5.194 9.314 -8.300 1.00 83.00 86 VAL A N 1
ATOM 664 C CA . VAL A 1 86 ? 4.990 7.918 -7.884 1.00 83.00 86 VAL A CA 1
ATOM 665 C C . VAL A 1 86 ? 3.498 7.573 -7.815 1.00 83.00 86 VAL A C 1
ATOM 667 O O . VAL A 1 86 ? 3.102 6.456 -8.145 1.00 83.00 86 VAL A O 1
ATOM 670 N N . LYS A 1 87 ? 2.653 8.532 -7.421 1.00 83.56 87 LYS A N 1
ATOM 671 C CA . LYS A 1 87 ? 1.199 8.362 -7.440 1.00 83.56 87 LYS A CA 1
ATOM 672 C C . LYS A 1 87 ? 0.650 8.190 -8.861 1.00 83.56 87 LYS A C 1
ATOM 674 O O . LYS A 1 87 ? -0.219 7.348 -9.049 1.00 83.56 87 LYS A O 1
ATOM 679 N N . GLU A 1 88 ? 1.110 8.971 -9.834 1.00 82.38 88 GLU A N 1
ATOM 680 C CA . GLU A 1 88 ? 0.703 8.835 -11.243 1.00 82.38 88 GLU A CA 1
ATOM 681 C C . GLU A 1 88 ? 1.117 7.472 -11.803 1.00 82.38 88 GLU A C 1
ATOM 683 O O . GLU A 1 88 ? 0.273 6.757 -12.337 1.00 82.38 88 GLU A O 1
ATOM 688 N N . VAL A 1 89 ? 2.355 7.053 -11.543 1.00 82.50 89 VAL A N 1
ATOM 689 C CA . VAL A 1 89 ? 2.866 5.737 -11.942 1.00 82.50 89 VAL A CA 1
ATOM 690 C C . VAL A 1 89 ? 2.044 4.596 -11.326 1.00 82.50 89 VAL A C 1
ATOM 692 O O . VAL A 1 89 ? 1.699 3.634 -12.007 1.00 82.50 89 VAL A O 1
ATOM 695 N N . ALA A 1 90 ? 1.681 4.701 -10.044 1.00 84.19 90 ALA A N 1
ATOM 696 C CA . ALA A 1 90 ? 0.838 3.705 -9.380 1.00 84.19 90 ALA A CA 1
ATOM 697 C C . ALA A 1 90 ? -0.579 3.622 -9.980 1.00 84.19 90 ALA A C 1
ATOM 699 O O . ALA A 1 90 ? -1.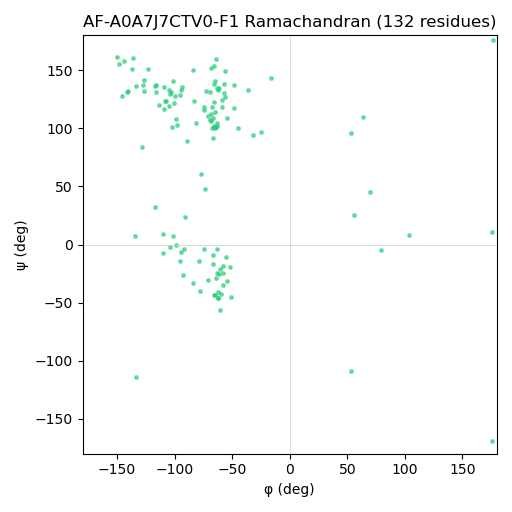207 2.568 -9.920 1.00 84.19 90 ALA A O 1
ATOM 700 N N . VAL A 1 91 ? -1.089 4.726 -10.538 1.00 82.19 91 VAL A N 1
ATOM 701 C CA . VAL A 1 91 ? -2.385 4.772 -11.230 1.00 82.19 91 VAL A CA 1
ATOM 702 C C . VAL A 1 91 ? -2.285 4.180 -12.636 1.00 82.19 91 VAL A C 1
ATOM 704 O O . VAL A 1 91 ? -3.195 3.470 -13.050 1.00 82.19 91 VAL A O 1
ATOM 707 N N . GLU A 1 92 ? -1.201 4.436 -13.368 1.00 81.75 92 GLU A N 1
ATOM 708 C CA . GLU A 1 92 ? -0.950 3.815 -14.679 1.00 81.75 92 GLU A CA 1
ATOM 709 C C . GLU A 1 92 ? -0.820 2.291 -14.571 1.00 81.75 92 GLU A C 1
ATOM 711 O O . GLU A 1 92 ? -1.379 1.549 -15.377 1.00 81.75 92 GLU A O 1
ATOM 716 N N . ASP A 1 93 ? -0.135 1.823 -13.528 1.00 83.50 93 ASP A N 1
ATOM 717 C CA . ASP A 1 93 ? 0.064 0.407 -13.236 1.00 83.50 93 ASP A CA 1
ATOM 718 C C . ASP A 1 93 ? -1.024 -0.180 -12.309 1.00 83.50 93 ASP A C 1
ATOM 720 O O . ASP A 1 93 ? -0.782 -1.196 -11.654 1.00 83.50 93 ASP A O 1
ATOM 724 N N . GLU A 1 94 ? -2.231 0.405 -12.250 1.00 82.06 94 GLU A N 1
ATOM 725 C CA . GLU A 1 94 ? -3.314 -0.051 -11.356 1.00 82.06 94 GLU A CA 1
ATOM 726 C C . GLU A 1 94 ? -3.583 -1.556 -11.487 1.00 82.06 94 GLU A C 1
ATOM 728 O O . GLU A 1 94 ? -3.688 -2.269 -10.491 1.00 82.06 94 GLU A O 1
ATOM 733 N N . THR A 1 95 ? -3.654 -2.065 -12.716 1.00 82.12 95 THR A N 1
ATOM 734 C CA . THR A 1 95 ? -3.937 -3.484 -12.996 1.00 82.12 95 THR A CA 1
ATOM 735 C C . THR A 1 95 ? -2.822 -4.423 -12.529 1.00 82.12 95 THR A C 1
ATOM 737 O O . THR A 1 95 ? -3.031 -5.631 -12.397 1.00 82.12 95 THR A O 1
ATOM 740 N N . LYS A 1 96 ? -1.630 -3.880 -12.255 1.00 86.06 96 LYS A N 1
ATOM 741 C CA . LYS A 1 96 ? -0.468 -4.606 -11.730 1.00 86.06 96 LYS A CA 1
ATOM 742 C C . LYS A 1 96 ? -0.381 -4.531 -10.206 1.00 86.06 96 LYS A C 1
ATOM 744 O O . LYS A 1 96 ? 0.481 -5.201 -9.631 1.00 86.06 96 LYS A O 1
ATOM 749 N N . LEU A 1 97 ? -1.244 -3.749 -9.547 1.00 88.62 97 LEU A N 1
ATOM 750 C CA . LEU A 1 97 ? -1.288 -3.670 -8.092 1.00 88.62 97 LEU A CA 1
ATOM 751 C C . LEU A 1 97 ? -1.619 -5.032 -7.492 1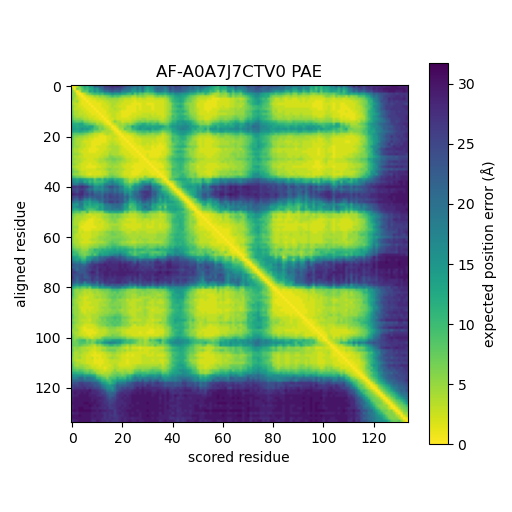.00 88.62 97 LEU A C 1
ATOM 753 O O . LEU A 1 97 ? -2.541 -5.730 -7.918 1.00 88.62 97 LEU A O 1
ATOM 757 N N . LYS A 1 98 ? -0.859 -5.393 -6.459 1.00 91.69 98 LYS A N 1
ATOM 758 C CA . LYS A 1 98 ? -1.121 -6.583 -5.655 1.00 91.69 98 LYS A CA 1
ATOM 759 C C . LYS A 1 98 ? -1.626 -6.211 -4.274 1.00 91.69 98 LYS A C 1
ATOM 761 O O . LYS A 1 98 ? -1.089 -5.325 -3.611 1.00 91.69 98 LYS A O 1
ATOM 766 N N . GLY A 1 99 ? -2.654 -6.924 -3.852 1.00 90.94 99 GLY A N 1
ATOM 767 C CA . GLY A 1 99 ? -3.218 -6.850 -2.524 1.00 90.94 99 GLY A CA 1
ATOM 768 C C . GLY A 1 99 ? -2.233 -7.274 -1.442 1.00 90.94 99 GLY A C 1
ATOM 769 O O . GLY A 1 99 ? -1.551 -8.291 -1.583 1.00 90.94 99 GLY A O 1
ATOM 770 N N . MET A 1 100 ? -2.160 -6.489 -0.369 1.00 89.81 100 MET A N 1
ATOM 771 C CA . MET A 1 100 ? -1.326 -6.755 0.798 1.00 89.81 100 MET A CA 1
ATOM 772 C C . MET A 1 100 ? -2.155 -6.698 2.092 1.00 89.81 100 MET A C 1
ATOM 774 O O . MET A 1 100 ? -2.945 -5.765 2.263 1.00 89.81 100 MET A O 1
ATOM 778 N N . PRO A 1 101 ? -1.942 -7.643 3.031 1.00 83.88 101 PRO A N 1
ATOM 779 C CA . PRO A 1 101 ? -1.190 -8.896 2.865 1.00 83.88 101 PRO A CA 1
ATOM 780 C C . PRO A 1 101 ? -1.869 -9.828 1.840 1.00 83.88 101 PRO A C 1
ATOM 782 O O . PRO A 1 101 ? -3.047 -9.655 1.543 1.00 83.88 101 PRO A O 1
ATOM 785 N N . GLN A 1 102 ? -1.119 -10.788 1.285 1.00 75.06 102 GLN A N 1
ATOM 786 C CA . GLN A 1 102 ? -1.496 -11.558 0.080 1.00 75.06 102 GLN A CA 1
ATOM 787 C C . GLN A 1 102 ? -2.760 -12.428 0.203 1.00 75.06 102 GLN A C 1
ATOM 789 O O . GLN A 1 102 ? -3.148 -13.063 -0.774 1.00 75.06 102 GLN A O 1
ATOM 794 N N . GLU A 1 103 ? -3.360 -12.487 1.386 1.00 74.19 103 GLU A N 1
ATOM 795 C CA . GLU A 1 103 ? -4.385 -13.464 1.736 1.00 74.19 103 GLU A CA 1
ATOM 796 C C . GLU A 1 103 ? -5.780 -13.013 1.270 1.00 74.19 103 GLU A C 1
ATOM 798 O O . GLU A 1 103 ? -6.554 -13.863 0.853 1.00 74.19 103 GLU A O 1
ATOM 803 N N . ASP A 1 104 ? -6.078 -11.705 1.258 1.00 79.69 104 ASP A N 1
ATOM 804 C CA . ASP A 1 104 ? -7.416 -11.165 0.909 1.00 79.69 104 ASP A CA 1
ATOM 805 C C . ASP A 1 104 ? -7.574 -9.631 1.059 1.00 79.69 104 ASP A C 1
ATOM 807 O O . ASP A 1 104 ? -8.692 -9.115 1.031 1.00 79.69 104 ASP A O 1
ATOM 811 N N . CYS A 1 105 ? -6.502 -8.855 1.268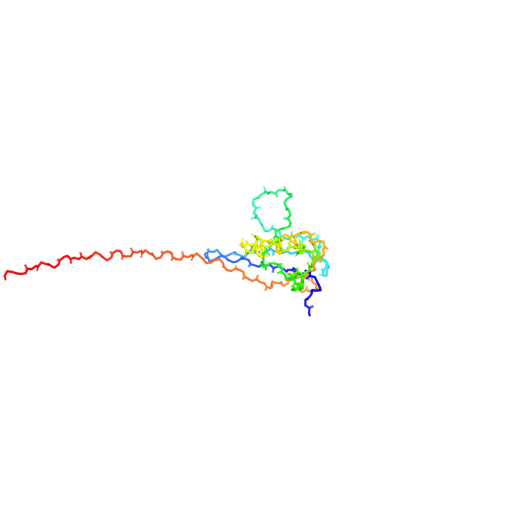 1.00 88.75 105 CYS A N 1
ATOM 812 C CA . CYS A 1 105 ? -6.625 -7.428 1.614 1.00 88.75 105 CYS A CA 1
ATOM 813 C C . CYS A 1 105 ? -7.488 -7.149 2.866 1.00 88.75 105 CYS A C 1
ATOM 815 O O . CYS A 1 105 ? -8.013 -6.049 3.006 1.00 88.75 105 CYS A O 1
ATOM 817 N N . SER A 1 106 ? -7.630 -8.095 3.804 1.00 87.12 106 SER A N 1
ATOM 818 C CA . SER A 1 106 ? -8.489 -7.923 4.992 1.00 87.12 106 SER A CA 1
ATOM 819 C C . SER A 1 106 ? -7.878 -7.081 6.113 1.00 87.12 106 SER A C 1
ATOM 821 O O . SER A 1 106 ? -8.582 -6.660 7.034 1.00 87.12 106 SER A O 1
ATOM 823 N N . ARG A 1 107 ? -6.565 -6.821 6.079 1.00 89.88 107 ARG A N 1
ATOM 824 C CA . ARG A 1 107 ? -5.861 -6.161 7.188 1.00 89.88 107 ARG A CA 1
ATOM 825 C C . ARG A 1 107 ? -5.640 -4.680 6.919 1.00 89.88 107 ARG A C 1
ATOM 827 O O . ARG A 1 107 ? -5.038 -4.300 5.918 1.00 89.88 107 ARG A O 1
ATOM 834 N N . ILE A 1 108 ? -6.046 -3.839 7.871 1.00 91.06 108 ILE A N 1
ATOM 835 C CA . ILE A 1 108 ? -5.657 -2.426 7.879 1.00 91.06 108 ILE A CA 1
ATOM 836 C C . ILE A 1 108 ? -4.159 -2.339 8.174 1.00 91.06 108 ILE A C 1
ATOM 838 O O . ILE A 1 108 ? -3.730 -2.626 9.290 1.00 91.06 108 ILE A O 1
ATOM 842 N N . MET A 1 109 ? -3.368 -1.906 7.194 1.00 90.88 109 MET A N 1
ATOM 843 C CA . MET A 1 109 ? -1.920 -1.733 7.377 1.00 90.88 109 MET A CA 1
ATOM 844 C C . MET A 1 109 ? -1.532 -0.299 7.748 1.00 90.88 109 MET A C 1
ATOM 846 O O . MET A 1 109 ? -0.409 -0.062 8.186 1.00 90.88 109 MET A O 1
ATOM 850 N N . LEU A 1 110 ? -2.445 0.668 7.591 1.00 92.62 110 LEU A N 1
ATOM 851 C CA . LEU A 1 110 ? -2.172 2.064 7.913 1.00 92.62 110 LEU A CA 1
ATOM 852 C C . LEU A 1 110 ? -3.410 2.789 8.452 1.00 92.62 110 LEU A C 1
ATOM 854 O O . LEU A 1 110 ? -4.473 2.819 7.825 1.00 92.62 110 LEU A O 1
ATOM 858 N N . TRP A 1 111 ? -3.227 3.424 9.607 1.00 92.06 111 TRP A N 1
ATOM 859 C CA . TRP A 1 111 ? -4.226 4.237 10.290 1.00 92.06 111 TRP A CA 1
ATOM 860 C C . TRP A 1 111 ? -3.859 5.710 10.160 1.00 92.06 111 TRP A C 1
ATOM 862 O O . TRP A 1 111 ? -2.769 6.135 10.536 1.00 92.06 111 TRP A O 1
ATOM 872 N N . ARG A 1 112 ? -4.778 6.504 9.618 1.00 88.69 112 ARG A N 1
ATOM 873 C CA . ARG A 1 112 ? -4.645 7.953 9.492 1.00 88.69 112 ARG A CA 1
ATOM 874 C C . ARG A 1 112 ? -5.523 8.612 10.529 1.00 88.69 112 ARG A C 1
ATOM 876 O O . ARG A 1 112 ? -6.744 8.477 10.485 1.00 88.69 112 ARG A O 1
ATOM 883 N N . PHE A 1 113 ? -4.896 9.372 11.410 1.00 88.00 113 PHE A N 1
ATOM 884 C CA . PHE A 1 113 ? -5.593 10.174 12.397 1.00 88.00 113 PHE A CA 1
ATOM 885 C C . PHE A 1 113 ? -5.642 11.619 11.924 1.00 88.00 113 PHE A C 1
ATOM 887 O O . PHE A 1 113 ? -4.616 12.240 11.654 1.00 88.00 113 PHE A O 1
ATOM 894 N N . HIS A 1 114 ? -6.852 12.145 11.793 1.00 80.81 114 HIS A N 1
ATOM 895 C CA . HIS A 1 114 ? -7.078 13.558 11.565 1.00 80.81 114 HIS A CA 1
ATOM 896 C C . HIS A 1 114 ? -7.402 14.218 12.902 1.00 80.81 114 HIS A C 1
ATOM 898 O O . HIS A 1 114 ? -8.512 14.074 13.426 1.00 80.81 114 HIS A O 1
ATOM 904 N N . PHE A 1 115 ? -6.413 14.913 13.454 1.00 80.19 115 PHE A N 1
ATOM 905 C CA . PHE A 1 115 ? -6.582 15.753 14.630 1.00 80.19 115 PHE A CA 1
ATOM 906 C C . PHE A 1 115 ? -6.822 17.195 14.167 1.00 80.19 115 PHE A C 1
ATOM 908 O O . PHE A 1 115 ? -6.045 17.689 13.346 1.00 80.19 115 PHE A O 1
ATOM 915 N N . PRO A 1 116 ? -7.878 17.877 14.643 1.00 74.31 116 PRO A N 1
ATOM 916 C CA . PRO A 1 116 ? -7.992 19.309 14.439 1.00 74.31 116 PRO A CA 1
ATOM 917 C C . PRO A 1 116 ? -6.812 19.978 15.144 1.00 74.31 116 PRO A C 1
ATOM 919 O O . PRO A 1 116 ? -6.497 19.656 16.290 1.00 74.31 116 PRO A O 1
ATOM 922 N N . ILE A 1 117 ? -6.151 20.900 14.452 1.00 75.50 117 ILE A N 1
ATOM 923 C CA . ILE A 1 117 ? -5.152 21.756 15.083 1.00 75.50 117 ILE A CA 1
ATOM 924 C C . ILE A 1 117 ? -5.921 22.652 16.056 1.00 75.50 117 ILE A C 1
ATOM 926 O O . ILE A 1 117 ? -6.805 23.398 15.636 1.00 75.50 117 ILE A O 1
ATOM 930 N N . LEU A 1 118 ? -5.615 22.560 17.351 1.00 68.81 118 LEU A N 1
ATOM 931 C CA . LEU A 1 118 ? -6.072 23.551 18.319 1.00 68.81 118 LEU A CA 1
ATOM 932 C C . LEU A 1 118 ? -5.387 24.872 17.964 1.00 68.81 118 LEU A C 1
ATOM 934 O O . LEU A 1 118 ? -4.210 25.070 18.255 1.00 68.81 118 LEU A O 1
ATOM 938 N N . THR A 1 119 ? -6.110 25.778 17.312 1.00 60.03 119 THR A N 1
ATOM 939 C CA . THR A 1 119 ? -5.721 27.185 17.279 1.00 60.03 119 THR A CA 1
ATOM 940 C C . THR A 1 119 ? -5.832 27.703 18.706 1.00 60.03 119 THR A C 1
ATOM 942 O O . THR A 1 119 ? -6.939 27.942 19.190 1.00 60.03 119 THR A O 1
ATOM 945 N N . SER A 1 120 ? -4.702 27.813 19.408 1.00 57.78 120 SER A N 1
ATOM 946 C CA . SER A 1 120 ? -4.667 28.511 20.692 1.00 57.78 120 SER A CA 1
ATOM 947 C C . SER A 1 120 ? -5.175 29.936 20.465 1.00 57.78 120 SER A C 1
ATOM 949 O O . SER A 1 120 ? -4.682 30.589 19.539 1.00 57.78 120 SER A O 1
ATOM 951 N N . PRO A 1 121 ? -6.127 30.455 21.262 1.00 54.66 121 PRO A N 1
ATOM 952 C CA . PRO A 1 121 ? -6.375 31.884 21.259 1.00 54.66 121 PRO A CA 1
ATOM 953 C C . PRO A 1 121 ? -5.060 32.563 21.650 1.00 54.66 121 PRO A C 1
ATOM 955 O O . PRO A 1 121 ? -4.448 32.222 22.664 1.00 54.66 121 PRO A O 1
ATOM 958 N N . ILE A 1 122 ? -4.581 33.467 20.800 1.00 54.69 122 ILE A N 1
ATOM 959 C CA . ILE A 1 122 ? -3.508 34.388 21.160 1.00 54.69 122 ILE A CA 1
ATOM 960 C C . ILE A 1 122 ? -4.090 35.245 22.281 1.00 54.69 122 ILE A C 1
ATOM 962 O O . ILE A 1 122 ? -4.901 36.133 22.024 1.00 54.69 122 ILE A O 1
ATOM 966 N N . THR A 1 123 ? -3.737 34.953 23.530 1.00 44.22 123 THR A N 1
ATOM 967 C CA . THR A 1 123 ? -4.003 35.872 24.632 1.00 44.22 123 THR A CA 1
ATOM 968 C C . THR A 1 123 ? -3.122 37.088 24.385 1.00 44.22 123 THR A C 1
ATOM 970 O O . THR A 1 123 ? -1.916 37.051 24.615 1.00 44.22 123 THR A O 1
ATOM 973 N N . THR A 1 124 ? -3.700 38.155 23.841 1.00 43.84 124 THR A N 1
ATOM 974 C CA . THR A 1 124 ? -3.051 39.461 23.786 1.00 43.84 124 THR A CA 1
ATOM 975 C C . THR A 1 124 ? -2.833 39.921 25.221 1.00 43.84 124 THR A C 1
ATOM 977 O O . THR A 1 124 ? -3.772 40.340 25.896 1.00 43.84 124 THR A O 1
ATOM 980 N N . THR A 1 125 ? -1.604 39.794 25.713 1.00 41.59 125 THR A N 1
ATOM 981 C CA . THR A 1 125 ? -1.187 40.387 26.980 1.00 41.59 125 THR A CA 1
ATOM 982 C C . THR A 1 125 ? -1.245 41.904 26.821 1.00 41.59 125 THR A C 1
ATOM 984 O O . THR A 1 125 ? -0.360 42.505 26.218 1.00 41.59 125 THR A O 1
ATOM 987 N N . THR A 1 126 ? -2.313 42.527 27.317 1.00 44.31 126 THR A N 1
ATOM 988 C CA . THR A 1 126 ? -2.420 43.983 27.435 1.00 44.31 126 THR A CA 1
ATOM 989 C C . THR A 1 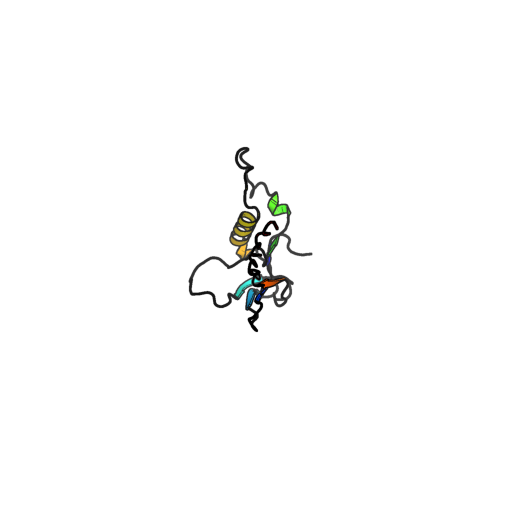126 ? -1.344 44.468 28.403 1.00 44.31 126 THR A C 1
ATOM 991 O O . THR A 1 126 ? -1.449 44.289 29.615 1.00 44.31 126 THR A O 1
ATOM 994 N N . THR A 1 127 ? -0.278 45.059 27.867 1.00 41.72 127 THR A N 1
ATOM 995 C CA . THR A 1 127 ? 0.727 45.785 28.646 1.00 41.72 127 THR A CA 1
ATOM 996 C C . THR A 1 127 ? 0.075 47.032 29.244 1.00 41.72 127 THR A C 1
ATOM 998 O O . THR A 1 127 ? -0.247 47.975 28.524 1.00 41.72 127 THR A O 1
ATOM 1001 N N . HIS A 1 128 ? -0.132 47.047 30.561 1.00 45.59 128 HIS A N 1
ATOM 1002 C CA . HIS A 1 128 ? -0.447 48.277 31.288 1.00 45.59 128 HIS A CA 1
ATOM 1003 C C . HIS A 1 128 ? 0.794 49.193 31.309 1.00 45.59 128 HIS A C 1
ATOM 1005 O O . HIS A 1 128 ? 1.881 48.713 31.643 1.00 45.59 128 HIS A O 1
ATOM 1011 N N . PRO A 1 129 ? 0.676 50.493 30.979 1.00 42.94 129 PRO A N 1
ATOM 1012 C CA . PRO A 1 129 ? 1.791 51.423 31.093 1.00 42.94 129 PRO A CA 1
ATOM 1013 C C . PRO A 1 129 ? 2.086 51.759 32.562 1.00 42.94 129 PRO A C 1
ATOM 1015 O O . PRO A 1 129 ? 1.187 52.091 33.333 1.00 42.94 129 PRO A O 1
ATOM 1018 N N . LEU A 1 130 ? 3.367 51.687 32.929 1.00 41.44 130 LEU A N 1
ATOM 1019 C CA . LEU A 1 130 ? 3.909 52.167 34.200 1.00 41.44 130 LEU A CA 1
ATOM 1020 C C . LEU A 1 130 ? 3.763 53.694 34.278 1.00 41.44 130 LEU A C 1
ATOM 1022 O O . LEU A 1 130 ? 4.398 54.430 33.525 1.00 41.44 130 LEU A O 1
ATOM 1026 N N . THR A 1 131 ? 2.939 54.176 35.204 1.00 46.16 131 THR A N 1
ATOM 1027 C CA . THR A 1 131 ? 2.897 55.586 35.601 1.00 46.16 131 THR A CA 1
ATOM 1028 C C . THR A 1 131 ? 4.114 55.921 36.459 1.00 46.16 131 THR A C 1
ATOM 1030 O O . THR A 1 131 ? 4.265 55.400 37.562 1.00 46.16 131 THR A O 1
ATOM 1033 N N . SER A 1 132 ? 4.966 56.805 35.939 1.00 41.19 132 SER A N 1
ATOM 1034 C CA . SER A 1 132 ? 6.048 57.474 36.665 1.00 41.19 132 SER A CA 1
ATOM 1035 C C . SER A 1 132 ? 5.477 58.271 37.841 1.00 41.19 132 SER A C 1
ATOM 1037 O O . SER A 1 132 ? 4.679 59.187 37.639 1.00 41.19 132 SER A O 1
ATOM 1039 N N . GLY A 1 133 ? 5.884 57.914 39.060 1.00 45.88 133 GLY A N 1
ATOM 1040 C CA . GLY A 1 133 ? 5.626 58.683 40.278 1.00 45.88 133 GLY A CA 1
ATOM 1041 C C . GLY A 1 133 ? 6.352 60.031 40.259 1.00 45.88 133 GLY A C 1
ATOM 1042 O O . GLY A 1 133 ? 7.351 60.190 39.556 1.00 45.88 133 GLY A O 1
ATOM 1043 N N . ARG A 1 134 ? 5.781 60.984 40.997 1.00 39.91 134 ARG A N 1
ATOM 1044 C CA . ARG A 1 134 ? 6.277 62.344 41.244 1.00 39.91 134 ARG A CA 1
ATOM 1045 C C . ARG A 1 134 ? 7.499 62.352 42.152 1.00 39.91 134 ARG A C 1
ATOM 1047 O O . ARG A 1 134 ? 7.526 61.497 43.064 1.00 39.91 134 ARG A O 1
#

InterPro domains:
  IPR005027 Glycosyl transferase, family 43 [PF03360] (4-114)
  IPR005027 Glycosyl transferase, family 43 [PTHR10896] (4-119)
  IPR029044 Nucleotide-diphospho-sugar transferases [G3DSA:3.90.550.10] (2-127)
  IPR029044 Nucleotide-diphospho-sugar transferases [SSF53448] (4-117)

pLDDT: mean 73.35, std 17.57, range [39.91, 93.5]

Sequence (134 aa):
MCCRGFGTWPTALVSANKKKVIIKGPVCDSSQVIGWHIGKINNETGRKPPIHVSSFGFNSSILWDPERWGRPSSSQQTSQNSIKFVKEVAVEDETKLKGMPQEDCSRIMLWRFHFPILTSPITTTTTHPLTSGR

Solvent-accessible surface area (backbone atoms only — not comparable to full-atom values): 8471 Å² total; per-residue (Å²): 133,85,42,96,44,40,27,32,26,18,27,36,40,38,38,71,97,47,102,53,78,47,60,36,26,54,36,35,60,38,31,45,58,77,48,66,47,75,59,99,65,83,92,65,90,87,68,72,82,89,76,47,86,78,33,49,51,63,38,72,65,67,83,69,33,60,90,82,55,66,71,81,57,92,85,59,82,78,70,74,55,61,70,60,51,55,47,50,53,52,58,76,43,46,91,65,33,27,25,29,58,59,74,39,23,82,47,75,79,37,81,45,77,48,69,81,80,81,78,72,78,80,77,78,77,78,80,78,81,84,77,83,79,133

Radius of gyration: 23.11 Å; Cα contacts (8 Å, |Δi|>4): 184; chains: 1; bounding box: 40×76×61 Å

Secondary structure (DSSP, 8-state):
---SSEEE--EEEEETT-S-EEEEEEEEETTEEEEEE--S----TT------TTSEEE-GGGGG-TTTS----TT--S---HHHHHHHHHHHTGGG-EESSTTTS-S--EEEEEPPP-----------------

Organism: Tripterygium wilfordii (NCBI:txid458696)

Nearest PDB structures (foldseek):
  1yn3-assembly2_B  TM=5.942E-01  e=1.363E+00  Staphylococcus aureus
  4ovv-assembly1_A  TM=2.888E-01  e=2.015E+00  Homo sapiens
  5sxd-assembly1_A  TM=2.806E-01  e=5.714E+00  Homo sapiens

Mean predicted aligned error: 12.63 Å